Protein AF-A0A4Y2AA82-F1 (afdb_monomer)

Sequence (110 aa):
MESAETSPEDSKTKVSKRAETSEVASGKQVLSWREEYDLKLRKNRFYTLVYQALSPKFKPLISQTTDSAEAWRILKNHFEPTTRARVIQLLDEFFNTRFETGEDLGLFLC

Mean predicted aligned error: 16.79 Å

pLDDT: mean 73.69, std 20.21, range [30.44, 92.44]

Foldseek 3Di:
DDDDDDDDDDDDDDDDDDDDDPDPPPDPPDDDPVVVVVVVVVQQVLLVVVLVPDDPVCNVQPVVDSGNVVSVVSVCVVPPDPDPVVVVVVVVVVVPDDDDPPDDCVVPPD

InterPro domains:
  IPR061502 Copia/RE1/RE2-like, N-terminal domain [PF14223] (27-105)

Structure (mmCIF, N/CA/C/O backbone):
data_AF-A0A4Y2AA82-F1
#
_entry.id   AF-A0A4Y2AA82-F1
#
loop_
_atom_site.group_PDB
_atom_site.id
_atom_site.type_symbol
_atom_site.label_atom_id
_atom_site.label_alt_id
_atom_site.label_comp_id
_atom_site.label_asym_id
_atom_site.label_entity_id
_atom_site.label_seq_id
_atom_site.pdbx_PDB_ins_code
_atom_site.Cartn_x
_atom_site.Cartn_y
_atom_site.Cartn_z
_atom_site.occupancy
_atom_site.B_iso_or_equiv
_atom_site.auth_seq_id
_atom_site.auth_comp_id
_atom_site.auth_asym_id
_atom_site.auth_atom_id
_atom_site.pdbx_PDB_model_num
ATOM 1 N N . MET A 1 1 ? 54.797 -26.577 -77.591 1.00 37.44 1 MET A N 1
ATOM 2 C CA . MET A 1 1 ? 55.181 -27.842 -76.931 1.00 37.44 1 MET A CA 1
ATOM 3 C C . MET A 1 1 ? 55.446 -27.442 -75.494 1.00 37.44 1 MET A C 1
ATOM 5 O O . MET A 1 1 ? 56.331 -26.629 -75.301 1.00 37.44 1 MET A O 1
ATOM 9 N N . GLU A 1 2 ? 54.591 -27.701 -74.511 1.00 41.50 2 GLU A N 1
ATOM 10 C CA . GLU A 1 2 ? 53.932 -28.952 -74.104 1.00 41.50 2 GLU A CA 1
ATOM 11 C C . GLU A 1 2 ? 52.738 -28.561 -73.190 1.00 41.50 2 GLU A C 1
ATOM 13 O O . GLU A 1 2 ? 52.894 -27.664 -72.367 1.00 41.50 2 GLU A O 1
ATOM 18 N N . SER A 1 3 ? 51.497 -28.896 -73.573 1.00 41.34 3 SER A N 1
ATOM 19 C CA . SER A 1 3 ? 50.577 -29.863 -72.912 1.00 41.34 3 SER A CA 1
ATOM 20 C C . SER A 1 3 ? 50.184 -29.490 -71.464 1.00 41.34 3 SER A C 1
ATOM 22 O O . SER A 1 3 ? 51.046 -29.398 -70.605 1.00 41.34 3 SER A O 1
ATOM 24 N N . ALA A 1 4 ? 48.947 -29.082 -71.146 1.00 41.19 4 ALA A N 1
ATOM 25 C CA . ALA A 1 4 ? 47.633 -29.761 -71.189 1.00 41.19 4 ALA A CA 1
ATOM 26 C C . ALA A 1 4 ? 47.231 -30.454 -69.860 1.00 41.19 4 ALA A C 1
ATOM 28 O O . ALA A 1 4 ? 47.839 -31.436 -69.462 1.00 41.19 4 ALA A O 1
ATOM 29 N N . GLU A 1 5 ? 46.158 -29.904 -69.268 1.00 38.12 5 GLU A N 1
ATOM 30 C CA . GLU A 1 5 ? 44.996 -30.536 -68.602 1.00 38.12 5 GLU A CA 1
ATOM 31 C C . GLU A 1 5 ? 45.083 -31.467 -67.366 1.00 38.12 5 GLU A C 1
ATOM 33 O O . GLU A 1 5 ? 46.012 -32.239 -67.162 1.00 38.12 5 GLU A O 1
ATOM 38 N N . THR A 1 6 ? 43.940 -31.438 -66.647 1.00 36.06 6 THR A N 1
ATOM 39 C CA . THR A 1 6 ? 43.291 -32.392 -65.704 1.00 36.06 6 THR A CA 1
ATOM 40 C C . THR A 1 6 ? 43.203 -31.887 -64.243 1.00 36.06 6 THR A C 1
ATOM 42 O O . THR A 1 6 ? 44.220 -31.759 -63.578 1.00 36.06 6 THR A O 1
ATOM 45 N N . SER A 1 7 ? 42.089 -31.296 -63.756 1.00 38.62 7 SER A N 1
ATOM 46 C CA . SER A 1 7 ? 40.712 -31.778 -63.415 1.00 38.62 7 SER A CA 1
ATOM 47 C C . SER A 1 7 ? 40.613 -32.614 -62.106 1.00 38.62 7 SER A C 1
ATOM 49 O O . SER A 1 7 ? 41.648 -33.074 -61.637 1.00 38.62 7 SER A O 1
ATOM 51 N N . PRO A 1 8 ? 39.433 -32.724 -61.441 1.00 52.69 8 PRO A N 1
ATOM 52 C CA . PRO A 1 8 ? 39.234 -32.502 -59.999 1.00 52.69 8 PRO A CA 1
ATOM 53 C C . PRO A 1 8 ? 38.826 -33.792 -59.252 1.00 52.69 8 PRO A C 1
ATOM 55 O O . PRO A 1 8 ? 38.545 -34.780 -59.898 1.00 52.69 8 PRO A O 1
ATOM 58 N N . GLU A 1 9 ? 38.785 -33.786 -57.916 1.00 32.75 9 GLU A N 1
ATOM 59 C CA . GLU A 1 9 ? 38.089 -34.732 -56.999 1.00 32.75 9 GLU A CA 1
ATOM 60 C C . GLU A 1 9 ? 38.552 -34.309 -55.570 1.00 32.75 9 GLU A C 1
ATOM 62 O O . GLU A 1 9 ? 39.670 -33.825 -55.416 1.00 32.75 9 GLU A O 1
ATOM 67 N N . ASP A 1 10 ? 37.837 -34.326 -54.444 1.00 34.94 10 ASP A N 1
ATOM 68 C CA . ASP A 1 10 ? 36.751 -35.176 -53.977 1.00 34.94 10 ASP A CA 1
ATOM 69 C C . ASP A 1 10 ? 36.027 -34.480 -52.799 1.00 34.94 10 ASP A C 1
ATOM 71 O O . ASP A 1 10 ? 36.604 -34.133 -51.764 1.00 34.94 10 ASP A O 1
ATOM 75 N N . SER A 1 11 ? 34.727 -34.284 -52.965 1.00 42.53 11 SER A N 1
ATOM 76 C CA . SER A 1 11 ? 33.654 -34.649 -52.037 1.00 42.53 11 SER A CA 1
ATOM 77 C C . SER A 1 11 ? 34.031 -35.175 -50.634 1.00 42.53 11 SER A C 1
ATOM 79 O O . SER A 1 11 ? 34.461 -36.317 -50.471 1.00 42.53 11 SER A O 1
ATOM 81 N N . LYS A 1 12 ? 33.627 -34.457 -49.571 1.00 38.81 12 LYS A N 1
ATOM 82 C CA . LYS A 1 12 ? 33.130 -35.138 -48.357 1.00 38.81 12 LYS A CA 1
ATOM 83 C C . LYS A 1 12 ? 32.032 -34.371 -47.628 1.00 38.81 12 LYS A C 1
ATOM 85 O O . LYS A 1 12 ? 32.255 -33.622 -46.681 1.00 38.81 12 LYS A O 1
ATOM 90 N N . THR A 1 13 ? 30.810 -34.667 -48.049 1.00 36.03 13 THR A N 1
ATOM 91 C CA . THR A 1 13 ? 29.583 -34.568 -47.260 1.00 36.03 13 THR A CA 1
ATOM 92 C C . THR A 1 13 ? 29.775 -35.239 -45.895 1.00 36.03 13 THR A C 1
ATOM 94 O O . THR A 1 13 ? 30.149 -36.410 -45.820 1.00 36.03 13 THR A O 1
ATOM 97 N N . LYS A 1 14 ? 29.450 -34.537 -44.804 1.00 38.12 14 LYS A N 1
ATOM 98 C CA . LYS A 1 14 ? 29.156 -35.172 -43.513 1.00 38.12 14 LYS A CA 1
ATOM 99 C C . LYS A 1 14 ? 27.866 -34.596 -42.935 1.00 38.12 14 LYS A C 1
ATOM 101 O O . LYS A 1 14 ? 27.865 -33.644 -42.166 1.00 38.12 14 LYS A O 1
ATOM 106 N N . VAL A 1 15 ? 26.762 -35.214 -43.346 1.00 40.41 15 VAL A N 1
ATOM 107 C CA . VAL A 1 15 ? 25.506 -35.255 -42.588 1.00 40.41 15 VAL A CA 1
ATOM 108 C C . VAL A 1 15 ? 25.727 -36.076 -41.313 1.00 40.41 15 VAL A C 1
ATOM 110 O O . VAL A 1 15 ? 26.493 -37.040 -41.337 1.00 40.41 15 VAL A O 1
ATOM 113 N N . SER A 1 16 ? 25.002 -35.706 -40.249 1.00 33.16 16 SER A N 1
ATOM 114 C CA . SER A 1 16 ? 24.734 -36.414 -38.977 1.00 33.16 16 SER A CA 1
ATOM 115 C C . SER A 1 16 ? 25.182 -35.538 -37.798 1.00 33.16 16 SER A C 1
ATOM 117 O O . SER A 1 16 ? 26.345 -35.169 -37.715 1.00 33.16 16 SER A O 1
ATOM 119 N N . LYS A 1 17 ? 24.326 -35.133 -36.858 1.00 31.77 17 LYS A N 1
ATOM 120 C CA . LYS A 1 17 ? 23.234 -35.890 -36.244 1.00 31.77 17 LYS A CA 1
ATOM 121 C C . LYS A 1 17 ? 22.254 -34.921 -35.574 1.00 31.77 17 LYS A C 1
ATOM 123 O O . LYS A 1 17 ? 22.671 -34.039 -34.830 1.00 31.77 17 LYS A O 1
ATOM 128 N N . ARG A 1 18 ? 20.956 -35.121 -35.815 1.00 40.53 18 ARG A N 1
ATOM 129 C CA . ARG A 1 18 ? 19.860 -34.551 -35.024 1.00 40.53 18 ARG A CA 1
ATOM 130 C C . ARG A 1 18 ? 19.930 -35.199 -33.639 1.00 40.53 18 ARG A C 1
ATOM 132 O O . ARG A 1 18 ? 19.720 -36.403 -33.525 1.00 40.53 18 ARG A O 1
ATOM 139 N N . ALA A 1 19 ? 20.287 -34.429 -32.622 1.00 35.97 19 ALA A N 1
ATOM 140 C CA . ALA A 1 19 ? 20.005 -34.770 -31.238 1.00 35.97 19 ALA A CA 1
ATOM 141 C C . ALA A 1 19 ? 18.949 -33.772 -30.778 1.00 35.97 19 ALA A C 1
ATOM 143 O O . ALA A 1 19 ? 19.219 -32.586 -30.611 1.00 35.97 19 ALA A O 1
ATOM 144 N N . GLU A 1 20 ? 17.717 -34.259 -30.700 1.00 46.00 20 GLU A N 1
ATOM 145 C CA . GLU A 1 20 ? 16.635 -33.584 -30.007 1.00 46.00 20 GLU A CA 1
ATOM 146 C C . GLU A 1 20 ? 17.014 -33.520 -28.528 1.00 46.00 20 GLU A C 1
ATOM 148 O O . GLU A 1 20 ? 16.973 -34.518 -27.814 1.00 46.00 20 GLU A O 1
ATOM 153 N N . THR A 1 21 ? 17.413 -32.342 -28.071 1.00 30.44 21 THR A N 1
ATOM 154 C CA . THR A 1 21 ? 17.294 -31.959 -26.669 1.00 30.44 21 THR A CA 1
ATOM 155 C C . THR A 1 21 ? 16.174 -30.943 -26.597 1.00 30.44 21 THR A C 1
ATOM 157 O O . THR A 1 21 ? 16.300 -29.801 -27.033 1.00 30.44 21 THR A O 1
ATOM 160 N N . SER A 1 22 ? 15.037 -31.413 -26.096 1.00 52.09 22 SER A N 1
ATOM 161 C CA . SER A 1 22 ? 13.911 -30.605 -25.657 1.00 52.09 22 SER A CA 1
ATOM 162 C C . SER A 1 22 ? 14.354 -29.724 -24.490 1.00 52.09 22 SER A C 1
ATOM 164 O O . SER A 1 22 ? 14.145 -30.055 -23.324 1.00 52.09 22 SER A O 1
ATOM 166 N N . GLU A 1 23 ? 14.998 -28.606 -24.795 1.00 45.50 23 GLU A N 1
ATOM 167 C CA . GLU A 1 23 ? 15.129 -27.504 -23.858 1.00 45.50 23 GLU A CA 1
ATOM 168 C C . GLU A 1 23 ? 13.915 -26.608 -24.061 1.00 45.50 23 GLU A C 1
ATOM 170 O O . GLU A 1 23 ? 13.741 -25.978 -25.105 1.00 45.50 23 GLU A O 1
ATOM 175 N N . VAL A 1 24 ? 13.037 -26.580 -23.059 1.00 47.31 24 VAL A N 1
ATOM 176 C CA . VAL A 1 24 ? 12.025 -25.534 -22.927 1.00 47.31 24 VAL A CA 1
ATOM 177 C C . VAL A 1 24 ? 12.792 -24.231 -22.724 1.00 47.31 24 VAL A C 1
ATOM 179 O O . VAL A 1 24 ? 13.104 -23.826 -21.605 1.00 47.31 24 VAL A O 1
ATOM 182 N N . ALA A 1 25 ? 13.164 -23.603 -23.836 1.00 43.81 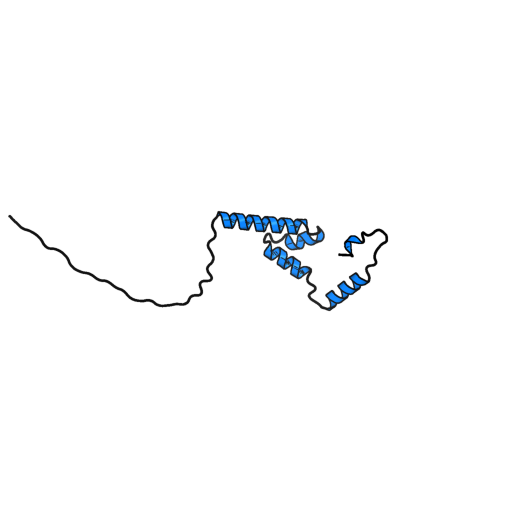25 ALA A N 1
ATOM 183 C CA . ALA A 1 25 ? 13.712 -22.270 -23.854 1.00 43.81 25 ALA A CA 1
ATOM 184 C C . ALA A 1 25 ? 12.617 -21.350 -23.317 1.00 43.81 25 ALA A C 1
ATOM 186 O O . ALA A 1 25 ? 11.654 -21.023 -24.011 1.00 43.81 25 ALA A O 1
ATOM 187 N N . SER A 1 26 ? 12.758 -20.944 -22.055 1.00 55.47 26 SER A N 1
ATOM 188 C CA . SER A 1 26 ? 12.111 -19.749 -21.527 1.00 55.47 26 SER A CA 1
ATOM 189 C C . SER A 1 26 ? 12.631 -18.567 -22.344 1.00 55.47 26 SER A C 1
ATOM 191 O O . SER A 1 26 ? 13.592 -17.899 -21.958 1.00 55.47 26 SER A O 1
ATOM 193 N N . GLY A 1 27 ? 12.045 -18.370 -23.524 1.00 47.81 27 GLY A N 1
ATOM 194 C CA . GLY A 1 27 ? 12.425 -17.345 -24.474 1.00 47.81 27 GLY A CA 1
ATOM 195 C C . GLY A 1 27 ? 12.242 -15.986 -23.827 1.00 47.81 27 GLY A C 1
ATOM 196 O O . GLY A 1 27 ? 11.123 -15.496 -23.689 1.00 47.81 27 GLY A O 1
ATOM 197 N N . LYS A 1 28 ? 13.349 -15.364 -23.422 1.00 63.62 28 LYS A N 1
ATOM 198 C CA . LYS A 1 28 ? 13.372 -13.924 -23.201 1.00 63.62 28 LYS A CA 1
ATOM 199 C C . LYS A 1 28 ? 13.113 -13.303 -24.569 1.00 63.62 28 LYS A C 1
ATOM 201 O O . LYS A 1 28 ? 14.013 -13.272 -25.403 1.00 63.62 28 LYS A O 1
ATOM 206 N N . GLN A 1 29 ? 11.869 -12.900 -24.816 1.00 71.44 29 GLN A N 1
ATOM 207 C CA . GLN A 1 29 ? 11.518 -12.096 -25.981 1.00 71.44 29 GLN A CA 1
ATOM 208 C C . GLN A 1 29 ? 12.425 -10.864 -25.962 1.00 71.44 29 GLN A C 1
ATOM 210 O O . GLN A 1 29 ? 12.382 -10.078 -25.013 1.00 71.44 29 GLN A O 1
ATOM 215 N N . VAL A 1 30 ? 13.305 -10.751 -26.956 1.00 78.69 30 VAL A N 1
ATOM 216 C CA . VAL A 1 30 ? 14.169 -9.581 -27.114 1.00 78.69 30 VAL A CA 1
ATOM 217 C C . VAL A 1 30 ? 13.280 -8.461 -27.627 1.00 78.69 30 VAL A C 1
ATOM 219 O O . VAL A 1 30 ? 12.745 -8.543 -28.730 1.00 78.69 30 VAL A O 1
ATOM 222 N N . LEU A 1 31 ? 13.076 -7.455 -26.786 1.00 79.31 31 LEU A N 1
ATOM 223 C CA . LEU A 1 31 ? 12.250 -6.304 -27.104 1.00 79.31 31 LEU A CA 1
ATOM 224 C C . LEU A 1 31 ? 13.031 -5.331 -27.984 1.00 79.31 31 LEU A C 1
ATOM 226 O O . LEU A 1 31 ? 14.247 -5.182 -27.868 1.00 79.31 31 LEU A O 1
ATOM 230 N N . SER A 1 32 ? 12.323 -4.634 -28.861 1.00 90.94 32 SER A N 1
ATOM 231 C CA . SER A 1 32 ? 12.884 -3.495 -29.579 1.00 90.94 32 SER A CA 1
ATOM 232 C C . SER A 1 32 ? 13.206 -2.357 -28.604 1.00 90.94 32 SER A C 1
ATOM 234 O O . SER A 1 32 ? 12.475 -2.130 -27.640 1.00 90.94 32 SER A O 1
ATOM 236 N N . TRP A 1 33 ? 14.230 -1.550 -28.902 1.00 91.31 33 TRP A N 1
ATOM 237 C CA . TRP A 1 33 ? 14.570 -0.342 -28.133 1.00 91.31 33 TRP A CA 1
ATOM 238 C C . TRP A 1 33 ? 13.368 0.587 -27.893 1.00 91.31 33 TRP A C 1
ATOM 240 O O . TRP A 1 33 ? 13.264 1.221 -26.842 1.00 91.31 33 TRP A O 1
ATOM 250 N N . ARG A 1 34 ? 12.433 0.650 -28.854 1.00 90.25 34 ARG A N 1
ATOM 251 C CA . ARG A 1 34 ? 11.173 1.398 -28.711 1.00 90.25 34 ARG A CA 1
ATOM 252 C C . ARG A 1 34 ? 10.273 0.781 -27.641 1.00 90.25 34 ARG A C 1
ATOM 254 O O . ARG A 1 34 ? 9.763 1.494 -26.785 1.00 90.25 34 ARG A O 1
ATOM 261 N N . GLU A 1 35 ? 10.103 -0.534 -27.675 1.00 90.75 35 GLU A N 1
ATOM 262 C CA . GLU A 1 35 ? 9.254 -1.264 -26.734 1.00 90.75 35 GLU A CA 1
ATOM 263 C C . GLU A 1 35 ? 9.815 -1.196 -25.312 1.00 90.75 35 GLU A C 1
ATOM 265 O O . GLU A 1 35 ? 9.061 -0.981 -24.362 1.00 90.75 35 GLU A O 1
ATOM 270 N N . GLU A 1 36 ? 11.137 -1.297 -25.151 1.00 89.12 36 GLU A N 1
ATOM 271 C CA . GLU A 1 36 ? 11.804 -1.115 -23.859 1.00 89.12 36 GLU A CA 1
ATOM 272 C C . GLU A 1 36 ? 11.595 0.295 -23.297 1.00 89.12 36 GLU A C 1
ATOM 274 O O . GLU A 1 36 ? 11.294 0.463 -22.109 1.00 89.12 36 GLU A O 1
ATOM 279 N N . TYR A 1 37 ? 11.724 1.317 -24.146 1.00 90.44 37 TYR A N 1
ATOM 280 C CA . TYR A 1 37 ? 11.458 2.700 -23.766 1.00 90.44 37 TYR A CA 1
ATOM 281 C C . TYR A 1 37 ? 10.000 2.891 -23.331 1.00 90.44 37 TYR A C 1
ATOM 283 O O . TYR A 1 37 ? 9.750 3.424 -22.247 1.00 90.44 37 TYR A O 1
ATOM 291 N N . ASP A 1 38 ? 9.045 2.397 -24.118 1.00 91.50 38 ASP A N 1
ATOM 292 C CA . ASP A 1 38 ? 7.614 2.516 -23.829 1.00 91.50 38 ASP A CA 1
ATOM 293 C C . ASP A 1 38 ? 7.218 1.754 -22.557 1.00 91.50 38 ASP A C 1
ATOM 295 O O . ASP A 1 38 ? 6.381 2.216 -21.775 1.00 91.50 38 ASP A O 1
ATOM 299 N N . LEU A 1 39 ? 7.821 0.590 -22.303 1.00 87.75 39 LEU A N 1
ATOM 300 C CA . LEU A 1 39 ? 7.629 -0.159 -21.060 1.00 87.75 39 LEU A CA 1
ATOM 301 C C . LEU A 1 39 ? 8.178 0.601 -19.856 1.00 87.75 39 LEU A C 1
ATOM 303 O O . LEU A 1 39 ? 7.494 0.712 -18.838 1.00 87.75 39 LEU A O 1
ATOM 307 N N . LYS A 1 40 ? 9.385 1.158 -19.966 1.00 87.38 40 LYS A N 1
ATOM 308 C CA . LYS A 1 40 ? 9.992 1.973 -18.909 1.00 87.38 40 LYS A CA 1
ATOM 309 C C . LYS A 1 40 ? 9.156 3.218 -18.617 1.00 87.38 40 LYS A C 1
ATOM 311 O O . LYS A 1 40 ? 8.916 3.533 -17.455 1.00 87.38 40 LYS A O 1
ATOM 316 N N . LEU A 1 41 ? 8.641 3.881 -19.651 1.00 89.06 41 LEU A N 1
ATOM 317 C CA . LEU A 1 41 ? 7.755 5.031 -19.499 1.00 89.06 41 LEU A CA 1
ATOM 318 C C . LEU A 1 41 ? 6.459 4.653 -18.770 1.00 89.06 41 LEU A C 1
ATOM 320 O O . LEU A 1 41 ? 6.050 5.358 -17.848 1.00 89.06 41 LEU A O 1
ATOM 324 N N . ARG A 1 42 ? 5.834 3.526 -19.135 1.00 86.75 42 ARG A N 1
ATOM 325 C CA . ARG A 1 42 ? 4.639 3.009 -18.447 1.00 86.75 42 ARG A CA 1
ATOM 326 C C . ARG A 1 42 ? 4.913 2.688 -16.977 1.00 86.75 42 ARG A C 1
ATOM 328 O O . ARG A 1 42 ? 4.131 3.106 -16.126 1.00 86.75 42 ARG A O 1
ATOM 335 N N . LYS A 1 43 ? 6.029 2.020 -16.670 1.00 85.88 43 LYS A N 1
ATOM 336 C CA . LYS A 1 43 ? 6.445 1.716 -15.289 1.00 85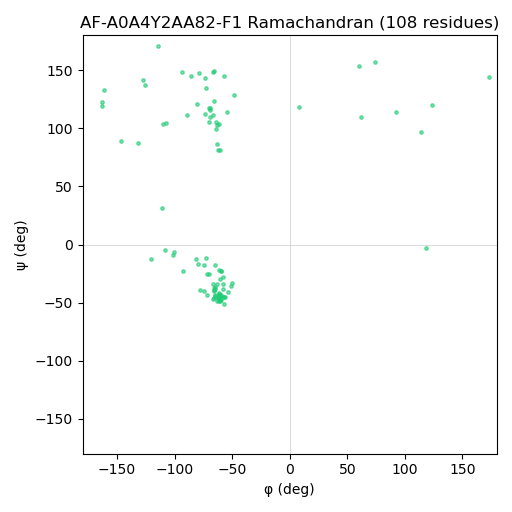.88 43 LYS A CA 1
ATOM 337 C C . LYS A 1 43 ? 6.652 2.982 -14.460 1.00 85.88 43 LYS A C 1
ATOM 339 O O . LYS A 1 43 ? 6.100 3.090 -13.368 1.00 85.88 43 LYS A O 1
ATOM 344 N N . ASN A 1 44 ? 7.375 3.960 -15.004 1.00 85.88 44 ASN A N 1
ATOM 345 C CA . ASN A 1 44 ? 7.630 5.229 -14.324 1.00 85.88 44 ASN A CA 1
ATOM 346 C C . ASN A 1 44 ? 6.329 5.990 -14.046 1.00 85.88 44 ASN A C 1
ATOM 348 O O . ASN A 1 44 ? 6.111 6.438 -12.926 1.00 85.88 44 ASN A O 1
ATOM 352 N N . ARG A 1 45 ? 5.429 6.077 -15.036 1.00 88.62 45 ARG A N 1
ATOM 353 C CA . ARG A 1 45 ? 4.107 6.702 -14.863 1.00 88.62 45 ARG A CA 1
ATOM 354 C C . ARG A 1 45 ? 3.301 6.023 -13.762 1.00 88.62 45 ARG A C 1
ATOM 356 O O . ARG A 1 45 ? 2.729 6.713 -12.926 1.00 88.62 45 ARG A O 1
ATOM 363 N N . PHE A 1 46 ? 3.275 4.693 -13.744 1.00 85.56 46 PHE A N 1
ATOM 364 C CA . PHE A 1 46 ? 2.566 3.945 -12.712 1.00 85.56 46 PHE A CA 1
ATOM 365 C C . PHE A 1 46 ? 3.134 4.220 -11.316 1.00 85.56 46 PHE A C 1
ATOM 367 O O . PHE A 1 46 ? 2.373 4.548 -10.410 1.00 85.56 46 PHE A O 1
ATOM 374 N N . TYR A 1 47 ? 4.461 4.163 -11.148 1.00 85.19 47 TYR A N 1
ATOM 375 C CA . TYR A 1 47 ? 5.103 4.492 -9.872 1.00 85.19 47 TYR A CA 1
ATOM 376 C C . TYR A 1 47 ? 4.747 5.912 -9.410 1.00 85.19 47 TYR A C 1
ATOM 378 O O . TYR A 1 47 ? 4.360 6.109 -8.260 1.00 85.19 47 TYR A O 1
ATOM 386 N N . THR A 1 48 ? 4.802 6.897 -10.312 1.00 88.00 48 THR A N 1
ATOM 387 C CA . THR A 1 48 ? 4.419 8.280 -10.003 1.00 88.00 48 THR A CA 1
ATOM 388 C C . THR A 1 48 ? 2.960 8.391 -9.561 1.00 88.00 48 THR A C 1
ATOM 390 O O . THR A 1 48 ? 2.692 9.058 -8.564 1.00 88.00 48 THR A O 1
ATOM 393 N N . LEU A 1 49 ? 2.026 7.729 -10.251 1.00 89.25 49 LEU A N 1
ATOM 394 C CA . LEU A 1 49 ? 0.604 7.742 -9.888 1.00 89.25 49 LEU A CA 1
ATOM 395 C C . LEU A 1 49 ? 0.368 7.140 -8.500 1.00 89.25 49 LEU A C 1
ATOM 397 O O . LEU A 1 49 ? -0.316 7.745 -7.679 1.00 89.25 49 LEU A O 1
ATOM 401 N N . VAL A 1 50 ? 0.982 5.991 -8.207 1.00 86.06 50 VAL A N 1
ATOM 402 C CA . VAL A 1 50 ? 0.893 5.358 -6.883 1.00 86.06 50 VAL A CA 1
ATOM 403 C C . VAL A 1 50 ? 1.477 6.276 -5.807 1.00 86.06 50 VAL A C 1
ATOM 405 O O . VAL A 1 50 ? 0.841 6.510 -4.783 1.00 86.06 50 VAL A O 1
ATOM 408 N N . TYR A 1 51 ? 2.651 6.863 -6.045 1.00 86.50 51 TYR A N 1
ATOM 409 C CA . TYR A 1 51 ? 3.292 7.775 -5.097 1.00 86.50 51 TYR A CA 1
ATOM 410 C C . TYR A 1 51 ? 2.467 9.046 -4.831 1.00 86.50 51 TYR A C 1
ATOM 412 O O . TYR A 1 51 ? 2.483 9.572 -3.717 1.00 86.50 51 TYR A O 1
ATOM 420 N N . GLN A 1 52 ? 1.745 9.549 -5.836 1.00 89.50 52 GLN A N 1
ATOM 421 C CA . GLN A 1 52 ? 0.843 10.695 -5.693 1.00 89.50 52 GLN A CA 1
ATOM 422 C C . GLN A 1 52 ? -0.451 10.338 -4.954 1.00 89.50 52 GLN A C 1
ATOM 424 O O . GLN A 1 52 ? -0.893 11.125 -4.121 1.00 89.50 52 GLN A O 1
ATOM 429 N N . ALA A 1 53 ? -1.027 9.164 -5.223 1.00 88.19 53 ALA A N 1
ATOM 430 C CA . ALA A 1 53 ? -2.248 8.692 -4.571 1.00 88.19 53 ALA A CA 1
ATOM 431 C C . ALA A 1 53 ? -2.037 8.332 -3.089 1.00 88.19 53 ALA A C 1
ATOM 433 O O . ALA A 1 53 ? -2.972 8.379 -2.291 1.00 88.19 53 ALA A O 1
ATOM 434 N N . LEU A 1 54 ? -0.811 7.976 -2.697 1.00 89.06 54 LEU A N 1
ATOM 435 C CA . LEU A 1 54 ? -0.490 7.636 -1.316 1.00 89.06 54 LEU A CA 1
ATOM 436 C C . LEU A 1 54 ? -0.469 8.864 -0.405 1.00 89.06 54 LEU A C 1
ATOM 438 O O . LEU A 1 54 ? 0.192 9.873 -0.674 1.00 89.06 54 LEU A O 1
ATOM 442 N N . SER A 1 55 ? -1.103 8.725 0.761 1.00 89.31 55 SER A N 1
ATOM 443 C CA . SER A 1 55 ? -0.971 9.710 1.832 1.00 89.31 55 SER A CA 1
ATOM 444 C C . SER A 1 55 ? 0.506 9.890 2.223 1.00 89.31 55 SER A C 1
ATOM 446 O O . SER A 1 55 ? 1.246 8.901 2.262 1.00 89.31 55 SER A O 1
ATOM 448 N N . PRO A 1 56 ? 0.946 11.107 2.600 1.00 89.94 56 PRO A N 1
ATOM 449 C CA . PRO A 1 56 ? 2.346 11.389 2.933 1.00 89.94 56 PRO A CA 1
ATOM 450 C C . PRO A 1 56 ? 2.969 10.423 3.951 1.00 89.94 56 PRO A C 1
ATOM 452 O O . PRO A 1 56 ? 4.119 10.029 3.788 1.00 89.94 56 PRO A O 1
ATOM 455 N N . LYS A 1 57 ? 2.181 9.966 4.935 1.00 90.56 57 LYS A N 1
ATOM 456 C CA . LYS A 1 57 ? 2.579 8.974 5.951 1.00 90.56 57 LYS A CA 1
ATOM 457 C C . LYS A 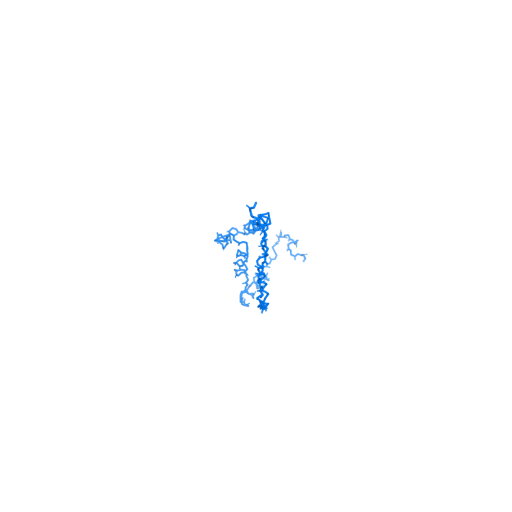1 57 ? 3.050 7.626 5.388 1.00 90.56 57 LYS A C 1
ATOM 459 O O . LYS A 1 57 ? 3.864 6.967 6.019 1.00 90.56 57 LYS A O 1
ATOM 464 N N . PHE A 1 58 ? 2.567 7.221 4.213 1.00 88.88 58 PHE A N 1
ATOM 465 C CA . PHE A 1 5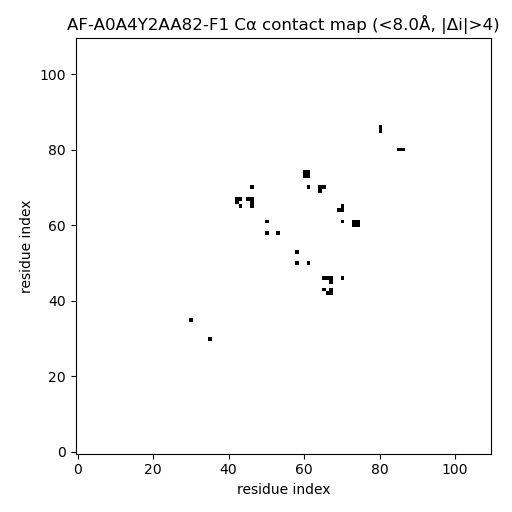8 ? 2.882 5.923 3.604 1.00 88.88 58 PHE A CA 1
ATOM 466 C C . PHE A 1 58 ? 3.937 6.014 2.497 1.00 88.88 58 PHE A C 1
ATOM 468 O O . PHE A 1 58 ? 4.451 4.991 2.056 1.00 88.88 58 PHE A O 1
ATOM 475 N N . LYS A 1 59 ? 4.315 7.223 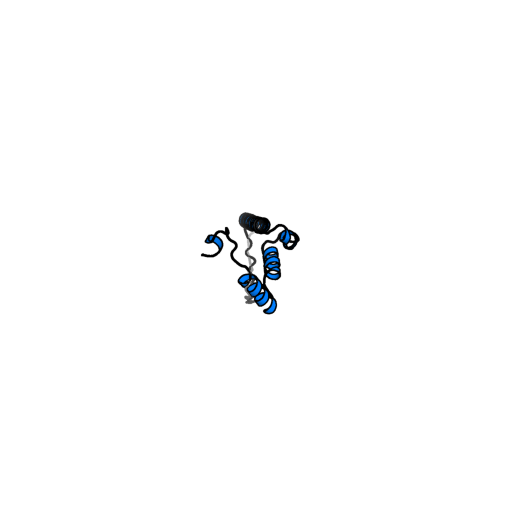2.066 1.00 90.94 59 LYS A N 1
ATOM 476 C CA . LYS A 1 59 ? 5.360 7.427 1.048 1.00 90.94 59 LYS A CA 1
ATOM 477 C C . LYS A 1 59 ? 6.721 6.819 1.425 1.00 90.94 59 LYS A C 1
ATOM 479 O O . LYS A 1 59 ? 7.348 6.249 0.532 1.00 90.94 59 LYS A O 1
ATOM 484 N N . PRO A 1 60 ? 7.171 6.857 2.699 1.00 92.44 60 PRO A N 1
ATOM 485 C CA . PRO A 1 60 ? 8.420 6.208 3.100 1.00 92.44 60 PRO A CA 1
ATOM 486 C C . PRO A 1 60 ? 8.435 4.684 2.900 1.00 92.44 60 PRO A C 1
ATOM 488 O O . PRO A 1 60 ? 9.508 4.102 2.784 1.00 92.44 60 PRO A O 1
ATOM 491 N N . LEU A 1 61 ? 7.266 4.028 2.829 1.00 89.69 61 LEU A N 1
ATOM 492 C CA . LEU A 1 61 ? 7.184 2.574 2.638 1.00 89.69 61 LEU A CA 1
ATOM 493 C C . LEU A 1 61 ? 7.685 2.144 1.259 1.00 89.69 61 LEU A C 1
ATOM 495 O O . LEU A 1 61 ? 8.279 1.080 1.127 1.00 89.69 61 LEU A O 1
ATOM 499 N N . ILE A 1 62 ? 7.461 2.972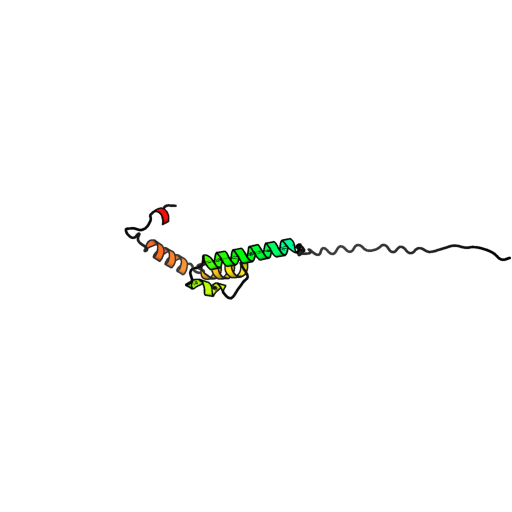 0.237 1.00 91.00 62 ILE A N 1
ATOM 500 C CA . ILE A 1 62 ? 7.871 2.672 -1.140 1.00 91.00 62 ILE A CA 1
ATOM 501 C C . ILE A 1 62 ? 9.042 3.529 -1.618 1.00 91.00 62 ILE A C 1
ATOM 503 O O . ILE A 1 62 ? 9.551 3.282 -2.702 1.00 91.00 62 ILE A O 1
ATOM 507 N N . SER A 1 63 ? 9.518 4.499 -0.828 1.00 87.50 63 SER A N 1
ATOM 508 C CA . SER A 1 63 ? 10.604 5.401 -1.245 1.00 87.50 63 SER A CA 1
ATOM 509 C C . SER A 1 63 ? 11.943 4.695 -1.471 1.00 87.50 63 SER A C 1
ATOM 511 O O . SER A 1 63 ? 12.832 5.264 -2.096 1.00 87.50 63 SER A O 1
ATOM 513 N N . GLN A 1 64 ? 12.099 3.476 -0.949 1.00 86.19 64 GLN A N 1
ATOM 514 C CA . GLN A 1 64 ? 13.299 2.655 -1.122 1.00 86.19 64 GLN A CA 1
ATOM 515 C C . GLN A 1 64 ? 13.326 1.901 -2.460 1.00 86.19 64 GLN A C 1
ATOM 517 O O . GLN A 1 64 ? 14.367 1.366 -2.830 1.00 86.19 64 GLN A O 1
ATOM 522 N N . THR A 1 65 ? 12.208 1.848 -3.192 1.00 85.69 65 THR A N 1
ATOM 523 C CA . THR A 1 65 ? 12.110 1.144 -4.474 1.00 85.69 65 THR A CA 1
ATOM 524 C C . THR A 1 65 ? 11.587 2.065 -5.570 1.00 85.69 65 THR A C 1
ATOM 526 O O . THR A 1 65 ? 10.660 2.841 -5.373 1.00 85.69 65 THR A O 1
ATOM 529 N N . THR A 1 66 ? 12.186 1.985 -6.756 1.00 82.38 66 THR A N 1
ATOM 530 C CA . THR A 1 66 ? 11.676 2.647 -7.972 1.00 82.38 66 THR A CA 1
ATOM 531 C C . THR A 1 66 ? 10.933 1.656 -8.870 1.00 82.38 66 THR A C 1
ATOM 533 O O . THR A 1 66 ? 10.324 2.046 -9.866 1.00 82.38 66 THR A O 1
ATOM 536 N N . ASP A 1 67 ? 10.963 0.361 -8.534 1.00 85.06 67 ASP A N 1
ATOM 537 C CA . ASP A 1 67 ? 10.205 -0.639 -9.269 1.00 85.06 67 ASP A CA 1
ATOM 538 C C . ASP A 1 67 ? 8.740 -0.639 -8.829 1.00 85.06 67 ASP A C 1
ATOM 540 O O . ASP A 1 67 ? 8.395 -0.899 -7.678 1.00 85.06 67 ASP A O 1
ATOM 544 N N . SER A 1 68 ? 7.870 -0.388 -9.803 1.00 82.75 68 SER A N 1
ATOM 545 C CA . SER A 1 68 ? 6.416 -0.419 -9.662 1.00 82.75 68 SER A CA 1
ATOM 546 C C . SER A 1 68 ? 5.871 -1.725 -9.076 1.00 82.75 68 SER A C 1
ATOM 548 O O . SER A 1 68 ? 4.951 -1.681 -8.258 1.00 82.75 68 SER A O 1
ATOM 550 N N . ALA A 1 69 ? 6.409 -2.879 -9.488 1.00 85.62 69 ALA A N 1
ATOM 551 C CA . ALA A 1 69 ? 5.900 -4.172 -9.038 1.00 85.62 69 ALA A CA 1
ATOM 552 C C . ALA A 1 69 ? 6.276 -4.417 -7.575 1.00 85.62 69 ALA A C 1
ATOM 554 O O . ALA A 1 69 ? 5.431 -4.813 -6.769 1.00 85.62 69 ALA A O 1
ATOM 555 N N . GLU A 1 70 ? 7.518 -4.101 -7.222 1.00 88.69 70 GLU A N 1
ATOM 556 C CA . GLU A 1 70 ? 8.004 -4.190 -5.854 1.00 88.69 70 GLU A CA 1
ATOM 557 C C . GLU A 1 70 ? 7.302 -3.203 -4.911 1.00 88.69 70 GLU A C 1
ATOM 559 O O . GLU A 1 70 ? 6.864 -3.593 -3.829 1.00 88.69 70 GLU A O 1
ATOM 564 N N . ALA A 1 71 ? 7.095 -1.954 -5.340 1.00 88.50 71 ALA A N 1
ATOM 565 C CA . ALA A 1 71 ? 6.320 -0.970 -4.584 1.00 88.50 71 ALA A CA 1
ATOM 566 C C . ALA A 1 71 ? 4.905 -1.490 -4.281 1.00 88.50 71 ALA A C 1
ATOM 568 O O . ALA A 1 71 ? 4.441 -1.422 -3.143 1.00 88.50 71 ALA A O 1
ATOM 569 N N . TRP A 1 72 ? 4.235 -2.076 -5.279 1.00 87.19 72 TRP A N 1
ATOM 5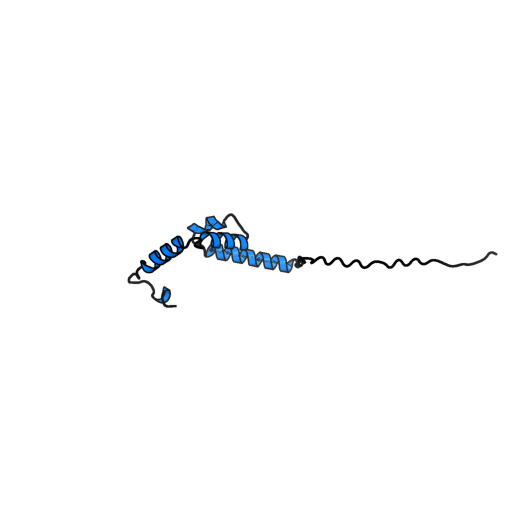70 C CA . TRP A 1 72 ? 2.907 -2.665 -5.104 1.00 87.19 72 TRP A CA 1
ATOM 571 C C . TRP A 1 72 ? 2.910 -3.871 -4.159 1.00 87.19 72 TRP A C 1
ATOM 573 O O . TRP A 1 72 ? 1.994 -4.029 -3.353 1.00 87.19 72 TRP A O 1
ATOM 583 N N . ARG A 1 73 ? 3.940 -4.720 -4.220 1.00 90.00 73 ARG A N 1
ATOM 584 C CA . ARG A 1 73 ? 4.103 -5.862 -3.311 1.00 90.00 73 ARG A CA 1
ATOM 585 C C . ARG A 1 73 ? 4.260 -5.407 -1.859 1.00 90.00 73 ARG A C 1
ATOM 587 O O . ARG A 1 73 ? 3.597 -5.959 -0.985 1.00 90.00 73 ARG A O 1
ATOM 594 N N . ILE A 1 74 ? 5.094 -4.397 -1.608 1.00 90.88 74 ILE A N 1
ATOM 595 C CA . ILE A 1 74 ? 5.297 -3.823 -0.269 1.00 90.88 74 ILE A CA 1
ATOM 596 C C . ILE A 1 74 ? 3.987 -3.247 0.269 1.00 90.88 74 ILE A C 1
ATOM 598 O O . ILE A 1 74 ? 3.612 -3.538 1.403 1.00 90.88 74 ILE A O 1
ATOM 602 N N . LEU A 1 75 ? 3.267 -2.477 -0.552 1.00 89.19 75 LEU A N 1
ATOM 603 C CA . LEU A 1 75 ? 1.977 -1.904 -0.165 1.00 89.19 75 LEU A CA 1
ATOM 604 C C . LEU A 1 75 ? 0.963 -2.992 0.182 1.00 89.19 75 LEU A C 1
ATOM 606 O O . LEU A 1 75 ? 0.345 -2.919 1.241 1.00 89.19 75 LEU A O 1
ATOM 610 N N . LYS A 1 76 ? 0.827 -4.023 -0.659 1.00 88.19 76 LYS A N 1
ATOM 611 C CA . LYS A 1 76 ? -0.071 -5.149 -0.377 1.00 88.19 76 LYS A CA 1
ATOM 612 C C . LYS A 1 76 ? 0.272 -5.817 0.944 1.00 88.19 76 LYS A C 1
ATOM 614 O O . LYS A 1 76 ? -0.586 -5.883 1.807 1.00 88.19 76 LYS A O 1
ATOM 619 N N . ASN A 1 77 ? 1.530 -6.188 1.159 1.00 88.44 77 ASN A N 1
ATOM 620 C CA . ASN A 1 77 ? 1.945 -6.832 2.405 1.00 88.44 77 ASN A CA 1
ATOM 621 C C . ASN A 1 77 ? 1.711 -5.960 3.651 1.00 88.44 77 ASN A C 1
ATOM 623 O O . ASN A 1 77 ? 1.511 -6.493 4.737 1.00 88.44 77 ASN A O 1
ATOM 627 N N . HIS A 1 78 ? 1.773 -4.635 3.511 1.00 87.19 78 HIS A N 1
ATOM 628 C CA . HIS A 1 78 ? 1.545 -3.707 4.616 1.00 87.19 78 HIS A CA 1
ATOM 629 C C . HIS A 1 78 ? 0.055 -3.532 4.949 1.00 87.19 78 HIS A C 1
ATOM 631 O O . HIS A 1 78 ? -0.303 -3.411 6.119 1.00 87.19 78 HIS A O 1
ATOM 637 N N . PHE A 1 79 ? -0.815 -3.476 3.936 1.00 84.88 79 PHE A N 1
ATOM 638 C CA . PHE A 1 79 ? -2.252 -3.241 4.122 1.00 84.88 79 PHE A CA 1
ATOM 639 C C . PHE A 1 79 ? -3.078 -4.519 4.238 1.00 84.88 79 PHE A C 1
ATOM 641 O O . PHE A 1 79 ? -4.174 -4.479 4.793 1.00 84.88 79 PHE A O 1
ATOM 648 N N . GLU A 1 80 ? -2.582 -5.640 3.725 1.00 86.69 80 GLU A N 1
ATOM 649 C CA . GLU A 1 80 ? -3.274 -6.916 3.784 1.00 86.69 80 GLU A CA 1
ATOM 650 C C . GLU A 1 80 ? -3.282 -7.433 5.230 1.00 86.69 80 GLU A C 1
ATOM 652 O O . GLU A 1 80 ? -2.223 -7.668 5.823 1.00 86.69 80 GLU A O 1
ATOM 657 N N . PRO A 1 81 ? -4.464 -7.600 5.844 1.00 78.94 81 PRO A N 1
ATOM 658 C CA . PRO A 1 81 ? -4.551 -8.110 7.197 1.00 78.94 81 PRO A CA 1
ATOM 659 C C . PRO A 1 81 ? -4.171 -9.593 7.197 1.00 78.94 81 PRO A C 1
ATOM 661 O O . PRO A 1 81 ? -4.946 -10.461 6.810 1.00 78.94 81 PRO A O 1
ATOM 664 N N . THR A 1 82 ? -2.973 -9.893 7.686 1.00 81.19 82 THR A N 1
ATOM 665 C CA . THR A 1 82 ? -2.434 -11.261 7.739 1.00 81.19 82 THR A CA 1
ATOM 666 C C . THR A 1 82 ? -3.092 -12.138 8.805 1.00 81.19 82 THR A C 1
ATOM 668 O O . THR A 1 82 ? -2.893 -13.351 8.823 1.00 81.19 82 THR A O 1
ATOM 671 N N . THR A 1 83 ? -3.885 -11.549 9.709 1.00 85.88 83 THR A N 1
ATOM 672 C CA . THR A 1 83 ? -4.538 -12.269 10.806 1.00 85.88 83 THR A CA 1
ATOM 673 C C . THR A 1 83 ? -6.036 -12.008 10.842 1.00 85.88 83 THR A C 1
ATOM 675 O O . THR A 1 83 ? -6.505 -10.880 10.682 1.00 85.88 83 THR A O 1
ATOM 678 N N . ARG A 1 84 ? -6.803 -13.057 11.164 1.00 87.00 84 ARG A N 1
ATOM 679 C CA . ARG A 1 84 ? -8.252 -12.955 11.388 1.00 87.00 84 ARG A CA 1
ATOM 680 C C . ARG A 1 84 ? -8.594 -11.966 12.507 1.00 87.00 84 ARG A C 1
ATOM 682 O O . ARG A 1 84 ? -9.597 -11.273 12.413 1.00 87.00 84 ARG A O 1
ATOM 689 N N . ALA A 1 85 ? -7.744 -11.865 13.529 1.00 87.44 85 ALA A N 1
ATOM 690 C CA . ALA A 1 85 ? -7.897 -10.878 14.595 1.00 87.44 85 ALA A CA 1
ATOM 691 C C . ALA A 1 85 ? -7.836 -9.440 14.057 1.00 87.44 85 ALA A C 1
ATOM 693 O O . ALA A 1 85 ? -8.682 -8.626 14.418 1.00 87.44 85 ALA A O 1
ATOM 694 N N . ARG A 1 86 ? -6.898 -9.135 13.144 1.00 87.06 86 ARG A N 1
ATOM 695 C CA . ARG A 1 86 ? -6.815 -7.806 12.525 1.00 87.06 86 ARG A CA 1
ATOM 696 C C . ARG A 1 86 ? -8.033 -7.502 11.657 1.00 87.06 86 ARG A C 1
ATOM 698 O O . ARG A 1 86 ? -8.518 -6.379 11.693 1.00 87.06 86 ARG A O 1
ATOM 705 N N . VAL A 1 87 ? -8.554 -8.497 10.939 1.00 88.00 87 VAL A N 1
ATOM 706 C CA . VAL A 1 87 ? -9.809 -8.357 10.179 1.00 88.00 87 VAL A CA 1
ATOM 707 C C . VAL A 1 87 ? -10.975 -8.022 11.109 1.00 88.00 87 VAL A C 1
ATOM 709 O O . VAL A 1 87 ? -11.701 -7.074 10.846 1.00 88.00 87 VAL A O 1
ATOM 712 N N . ILE A 1 88 ? -11.133 -8.757 12.215 1.00 90.75 88 ILE A N 1
ATOM 713 C CA . ILE A 1 88 ? -12.218 -8.521 13.179 1.00 90.75 88 ILE A CA 1
ATOM 714 C C . ILE A 1 88 ? -12.112 -7.124 13.798 1.00 90.75 88 ILE A C 1
ATOM 716 O O . ILE A 1 88 ? -13.121 -6.440 13.883 1.00 90.75 88 ILE A O 1
ATOM 720 N N . GL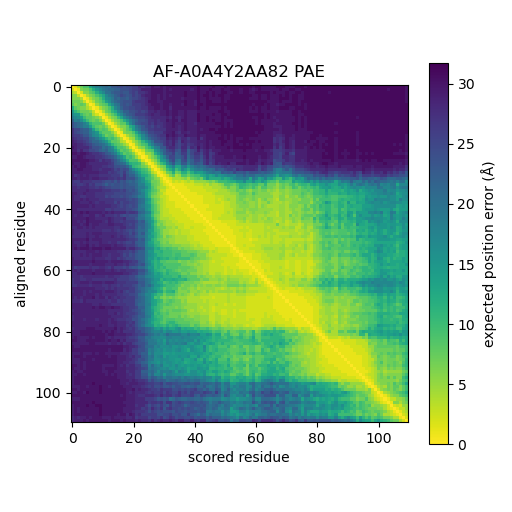N A 1 89 ? -10.909 -6.674 14.171 1.00 89.00 89 GLN A N 1
ATOM 721 C CA . GLN A 1 89 ? -10.700 -5.316 14.690 1.00 89.00 89 GLN A CA 1
ATOM 722 C C . GLN A 1 89 ? -11.084 -4.235 13.678 1.00 89.00 89 GLN A C 1
ATOM 724 O O . GLN A 1 89 ? -11.718 -3.259 14.051 1.00 89.00 89 GLN A O 1
ATOM 729 N N . LEU A 1 90 ? -10.709 -4.403 12.406 1.00 88.56 90 LEU A N 1
ATOM 730 C CA . LEU A 1 90 ? -11.060 -3.446 11.354 1.00 88.56 90 LEU A CA 1
ATOM 731 C C . LEU A 1 90 ? -12.568 -3.411 11.099 1.00 88.56 90 LEU A C 1
ATOM 733 O O . LEU A 1 90 ? -13.123 -2.340 10.884 1.00 88.56 90 LEU A O 1
ATOM 737 N N . LEU A 1 91 ? -13.230 -4.570 11.133 1.00 89.19 91 LEU A N 1
ATOM 738 C CA . LEU A 1 91 ? -14.685 -4.643 11.024 1.00 89.19 91 LEU A CA 1
ATOM 739 C C . LEU A 1 91 ? -15.362 -3.973 12.221 1.00 89.19 91 LEU A C 1
ATOM 741 O O . LEU A 1 91 ? -16.300 -3.211 12.029 1.00 89.19 91 LEU A O 1
ATOM 745 N N . ASP A 1 92 ? -14.875 -4.222 13.435 1.00 91.19 92 ASP A N 1
ATOM 746 C CA . ASP A 1 92 ? -15.389 -3.582 14.646 1.00 91.19 92 ASP A CA 1
ATOM 747 C C . ASP A 1 92 ? -15.219 -2.054 14.595 1.00 91.19 92 ASP A C 1
ATOM 749 O O . ASP A 1 92 ? -16.178 -1.324 14.819 1.00 91.19 92 ASP A O 1
ATOM 753 N N . GLU A 1 93 ? -14.043 -1.554 14.200 1.00 90.00 93 GLU A N 1
ATOM 754 C CA . GLU A 1 93 ? -13.784 -0.121 13.990 1.00 90.00 93 GLU A CA 1
ATOM 755 C C . GLU A 1 93 ? -14.719 0.475 12.924 1.00 90.00 93 GLU A C 1
ATOM 757 O O . GLU A 1 93 ? -15.314 1.532 13.138 1.00 90.00 93 GLU A O 1
ATOM 762 N N . PHE A 1 94 ? -14.918 -0.230 11.808 1.00 86.31 94 PHE A N 1
ATOM 763 C CA . PHE A 1 94 ? -15.815 0.195 10.735 1.00 86.31 94 PHE A CA 1
ATOM 764 C C . PHE A 1 94 ? -17.276 0.288 11.197 1.00 86.31 94 PHE A C 1
ATOM 766 O O . PHE A 1 94 ? -17.914 1.311 10.976 1.00 86.31 94 PHE A O 1
ATOM 773 N N . PHE A 1 95 ? -17.805 -0.733 11.881 1.00 84.94 95 PHE A N 1
ATOM 774 C CA . PHE A 1 95 ? -19.189 -0.722 12.375 1.00 84.94 95 PHE A CA 1
ATOM 775 C C . PHE A 1 95 ? -19.409 0.238 13.551 1.00 84.94 95 PHE A C 1
ATOM 777 O O . PHE A 1 95 ? -20.528 0.709 13.753 1.00 84.94 95 PHE A O 1
ATOM 784 N N . ASN A 1 96 ? -18.360 0.542 14.319 1.00 86.06 96 ASN A N 1
ATOM 785 C CA . ASN A 1 96 ? -18.408 1.550 15.377 1.00 86.06 96 ASN A CA 1
ATOM 786 C C . ASN A 1 96 ? -18.281 2.984 14.844 1.00 86.06 96 ASN A C 1
ATOM 788 O O . ASN A 1 96 ? -18.630 3.926 15.562 1.00 86.06 96 ASN A O 1
ATOM 792 N N . THR A 1 97 ? -17.810 3.163 13.608 1.00 82.81 97 THR A N 1
ATOM 793 C CA . THR A 1 97 ? -17.776 4.470 12.950 1.00 82.81 97 THR A CA 1
ATOM 794 C C . THR A 1 97 ? -19.210 4.892 12.646 1.00 82.81 97 THR A C 1
ATOM 796 O O . THR A 1 97 ? -19.941 4.213 11.925 1.00 82.81 97 THR A O 1
ATOM 799 N N . ARG A 1 98 ? -19.646 5.999 13.247 1.00 77.50 98 ARG A N 1
ATOM 800 C CA . ARG A 1 98 ? -20.984 6.553 13.029 1.00 77.50 98 ARG A CA 1
ATOM 801 C C . ARG A 1 98 ? -20.911 7.589 11.920 1.00 77.50 98 ARG A C 1
ATOM 803 O O . ARG A 1 98 ? -19.903 8.269 11.784 1.00 77.50 98 ARG A O 1
ATOM 810 N N . PHE A 1 99 ? -21.997 7.704 11.166 1.00 73.25 99 PHE A N 1
ATOM 811 C CA . PHE A 1 99 ? -22.180 8.802 10.229 1.00 73.25 99 PHE A CA 1
ATOM 812 C C . PHE A 1 99 ? -22.293 10.109 11.007 1.00 73.25 99 PHE A C 1
ATOM 814 O O . PHE A 1 99 ? -23.169 10.243 11.868 1.00 73.25 99 PHE A O 1
ATOM 821 N N . GLU A 1 100 ? -21.432 11.065 10.695 1.00 77.00 100 GLU A N 1
ATOM 822 C CA . GLU A 1 100 ? -21.499 12.397 11.276 1.00 77.00 100 GLU A CA 1
ATOM 823 C C . GLU A 1 100 ? -22.465 13.278 10.471 1.00 77.00 100 GLU A C 1
ATOM 825 O O . GLU A 1 100 ? -22.616 13.168 9.250 1.00 77.00 100 GLU A O 1
ATOM 830 N N . THR A 1 101 ? -23.175 14.170 11.166 1.00 68.56 101 THR A N 1
ATOM 831 C CA . THR A 1 101 ? -24.156 15.049 10.513 1.00 68.56 101 THR A CA 1
ATOM 832 C C . THR A 1 101 ? -23.425 16.066 9.634 1.00 68.56 101 THR A C 1
ATOM 834 O O . THR A 1 101 ? -22.777 16.974 10.147 1.00 68.56 101 THR A O 1
ATOM 837 N N . GLY A 1 102 ? -23.543 15.920 8.310 1.00 72.81 102 GLY A N 1
ATOM 838 C CA . GLY A 1 102 ? -22.873 16.769 7.316 1.00 72.81 102 GLY A CA 1
ATOM 839 C C . GLY A 1 102 ? -21.903 16.027 6.393 1.00 72.81 102 GLY A C 1
ATOM 840 O O . GLY A 1 102 ? -21.357 16.648 5.482 1.00 72.81 102 GLY A O 1
ATOM 841 N N . GLU A 1 103 ? -21.698 14.724 6.592 1.00 78.38 103 GLU A N 1
ATOM 842 C CA . GLU A 1 103 ? -20.953 13.886 5.650 1.00 78.38 103 GLU A CA 1
ATOM 843 C C . GLU A 1 103 ? -21.780 13.597 4.388 1.00 78.38 103 GLU A C 1
ATOM 845 O O . GLU A 1 103 ? -23.001 13.426 4.443 1.00 78.38 103 GLU A O 1
ATOM 850 N N . ASP A 1 104 ? -21.112 13.557 3.233 1.00 76.19 104 ASP A N 1
ATOM 851 C CA . ASP A 1 104 ? -21.771 13.256 1.965 1.00 76.19 104 ASP A CA 1
ATOM 852 C C . ASP A 1 104 ? -22.204 11.784 1.933 1.00 76.19 104 ASP A C 1
ATOM 854 O O . ASP A 1 104 ? -21.378 10.868 1.919 1.00 76.19 104 ASP A O 1
ATOM 858 N N . LEU A 1 105 ? -23.518 11.560 1.879 1.00 71.56 105 LEU A N 1
ATOM 859 C CA . LEU A 1 105 ? -24.112 10.230 1.745 1.00 71.56 105 LEU A CA 1
ATOM 860 C C . LEU A 1 105 ? -23.662 9.525 0.455 1.00 71.56 105 LEU A C 1
ATOM 862 O O . LEU A 1 105 ? -23.672 8.294 0.398 1.00 71.56 105 LEU A O 1
ATOM 866 N N . GLY A 1 106 ? -23.222 10.283 -0.558 1.00 72.31 106 GLY A N 1
ATOM 867 C CA . GLY A 1 106 ? -22.639 9.752 -1.790 1.00 72.31 106 GLY A CA 1
ATOM 868 C C . GLY A 1 106 ? -21.387 8.900 -1.562 1.00 72.31 106 GLY A C 1
ATOM 869 O O . GLY A 1 106 ? -21.094 8.026 -2.373 1.00 72.31 106 GLY A O 1
ATOM 870 N N . LEU A 1 107 ? -20.687 9.082 -0.437 1.00 69.75 107 LEU A N 1
ATOM 871 C CA . LEU A 1 107 ? -19.519 8.278 -0.072 1.00 69.75 107 LEU A CA 1
ATOM 872 C C . LEU A 1 107 ? -19.888 6.863 0.418 1.00 69.75 107 LEU A C 1
ATOM 874 O O . LEU A 1 107 ? -19.031 5.982 0.431 1.00 69.75 107 LEU A O 1
ATOM 878 N N . PHE A 1 108 ? -21.149 6.638 0.804 1.00 67.06 108 PHE A N 1
ATOM 879 C CA . PHE A 1 108 ? -21.599 5.415 1.478 1.00 67.06 108 PHE A CA 1
ATOM 880 C C . PHE A 1 108 ? -22.695 4.635 0.728 1.00 67.06 108 PHE A C 1
ATOM 882 O O . PHE A 1 108 ? -22.976 3.497 1.096 1.00 67.06 108 PHE A O 1
ATOM 889 N N . LEU A 1 109 ? -23.319 5.221 -0.302 1.00 62.19 109 LEU A N 1
ATOM 890 C CA . LEU A 1 109 ? -24.489 4.667 -1.009 1.00 62.19 109 LEU A CA 1
ATOM 891 C C . LEU A 1 109 ? -24.205 4.215 -2.458 1.00 62.19 109 LEU A C 1
ATOM 893 O O . LEU A 1 109 ? -25.092 4.304 -3.306 1.00 62.19 109 LEU A O 1
ATOM 897 N N . CYS A 1 110 ? -22.989 3.753 -2.760 1.00 51.16 110 CYS A N 1
ATOM 898 C CA . CYS A 1 110 ? -22.666 3.215 -4.088 1.00 51.16 110 CYS A CA 1
ATOM 899 C C . CYS A 1 110 ? -23.165 1.773 -4.263 1.00 51.16 110 CYS A C 1
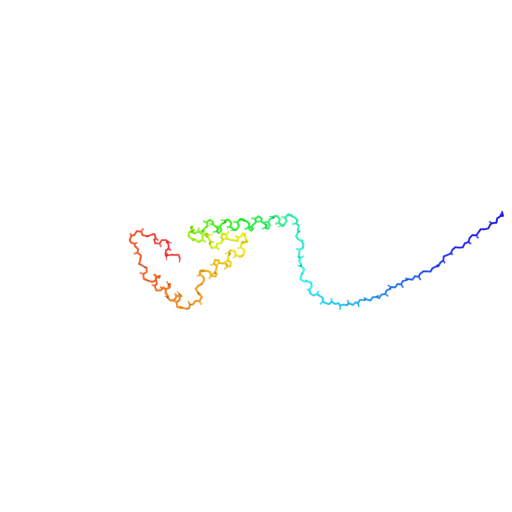ATOM 901 O O . CYS A 1 110 ? -22.880 0.944 -3.368 1.00 51.16 110 CYS A O 1
#

Secondary structure (DSSP, 8-state):
--------------------------------HHHHHHHHHHHHHHHHHHHHHS-GGGHHHHTT---HHHHHHHHHHHHS--SHHHHHHHHHHHHHPPPPTT--GGGT--

Solvent-accessible surface area (backbone atoms only — not comparable to full-atom values): 7412 Å² total; per-residue (Å²): 139,80,87,85,91,84,88,90,86,80,91,80,89,78,86,85,78,93,73,91,74,91,68,85,72,82,72,76,78,82,70,53,74,66,54,51,50,54,50,51,52,53,42,52,51,50,36,51,52,52,60,66,72,42,56,77,89,54,45,72,75,37,69,86,47,85,48,44,69,59,33,51,50,52,50,46,67,70,70,52,68,91,41,72,66,54,48,51,52,53,50,51,53,55,73,68,55,72,88,59,97,85,64,67,63,80,81,75,70,122

Radius of gyration: 33.46 Å; Cα contacts (8 Å, |Δi|>4): 23; chains: 1; bounding box: 80×53×92 Å

Organism: Araneus ventricosus (NCBI:txid182803)